Protein AF-A0A0R3PFK9-F1 (afdb_monomer_lite)

Secondary structure (DSSP, 8-state):
-PPP--B----TTSTT--GGGS-S-THHHHH-GGGB---TTSS--GGG--HHHHHHHHHH--EEEEEE--------GGGGGGHHHHHHHHHHHHHHHHHHHEEEEEEEEE------SHHHHHHHHHHHTT-S-------TTS-TTS----

Structure (mmCIF, N/CA/C/O backbone):
data_AF-A0A0R3PFK9-F1
#
_entry.id   AF-A0A0R3PFK9-F1
#
loop_
_atom_site.group_PDB
_atom_site.id
_atom_site.type_symbol
_atom_site.label_atom_id
_atom_site.label_alt_id
_atom_site.label_comp_id
_atom_site.label_asym_id
_atom_site.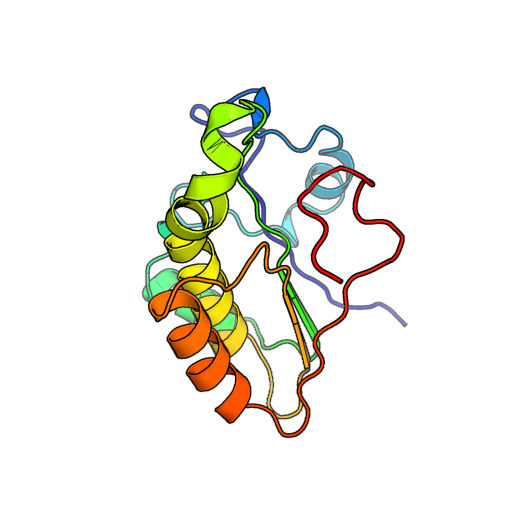label_entity_id
_atom_site.label_seq_id
_atom_site.pdbx_PDB_ins_code
_atom_site.Cartn_x
_atom_site.Cartn_y
_atom_site.Cartn_z
_atom_site.occupancy
_atom_site.B_iso_or_equiv
_atom_site.auth_seq_id
_atom_site.auth_comp_id
_atom_site.auth_asym_id
_atom_site.auth_atom_id
_atom_site.pdbx_PDB_model_num
ATOM 1 N N . MET A 1 1 ? -10.485 -21.280 -14.866 1.00 48.66 1 MET A N 1
ATOM 2 C CA . MET A 1 1 ? -10.751 -19.935 -14.319 1.00 48.66 1 MET A CA 1
ATOM 3 C C . MET A 1 1 ? -9.397 -19.390 -13.950 1.00 48.66 1 MET A C 1
ATOM 5 O O . MET A 1 1 ? -8.820 -19.887 -12.992 1.00 48.66 1 MET A O 1
ATOM 9 N N . ASP A 1 2 ? -8.886 -18.452 -14.735 1.00 81.06 2 ASP A N 1
ATOM 10 C CA . ASP A 1 2 ? -7.587 -17.846 -14.461 1.00 81.06 2 ASP A CA 1
ATOM 11 C C . ASP A 1 2 ? -7.823 -16.572 -13.657 1.00 81.06 2 ASP A C 1
ATOM 13 O O . ASP A 1 2 ? -8.597 -15.705 -14.064 1.00 81.06 2 ASP A O 1
ATOM 17 N N . TRP A 1 3 ? -7.214 -16.492 -12.476 1.00 85.06 3 TRP A N 1
ATOM 18 C CA . TRP A 1 3 ? -7.281 -15.302 -11.637 1.00 85.06 3 TRP A CA 1
ATOM 19 C C . TRP A 1 3 ? -6.269 -14.275 -12.149 1.00 85.06 3 TRP A C 1
ATOM 21 O O . TRP A 1 3 ? -5.068 -14.552 -12.262 1.00 85.06 3 TRP A O 1
ATOM 31 N N . PHE A 1 4 ? -6.756 -13.079 -12.470 1.00 90.75 4 PHE A N 1
ATOM 32 C CA . PHE A 1 4 ? -5.887 -11.949 -12.763 1.00 90.75 4 PHE A CA 1
ATOM 33 C C . PHE A 1 4 ? -5.365 -11.361 -11.450 1.00 90.75 4 PHE A C 1
ATOM 35 O O . PHE A 1 4 ? -6.136 -11.115 -10.525 1.00 90.75 4 PHE A O 1
ATOM 42 N N . TRP A 1 5 ? -4.052 -11.172 -11.374 1.00 93.50 5 TRP A N 1
ATOM 43 C CA . TRP A 1 5 ? -3.362 -10.611 -10.220 1.00 93.50 5 TRP A CA 1
ATOM 44 C C . TRP A 1 5 ? -2.135 -9.848 -10.698 1.00 93.50 5 TRP A C 1
ATOM 46 O O . TRP A 1 5 ? -1.509 -10.241 -11.686 1.00 93.50 5 TRP A O 1
ATOM 56 N N . GLU A 1 6 ? -1.807 -8.801 -9.958 1.00 95.06 6 GLU A N 1
ATOM 57 C CA . GLU A 1 6 ? -0.583 -8.020 -10.077 1.00 95.06 6 GLU A CA 1
ATOM 58 C C . GLU A 1 6 ? 0.003 -7.833 -8.672 1.00 95.06 6 GLU A C 1
ATOM 60 O O . GLU A 1 6 ? -0.715 -7.959 -7.676 1.00 95.06 6 GLU A O 1
ATOM 65 N N . ALA A 1 7 ? 1.304 -7.571 -8.581 1.00 94.12 7 ALA A N 1
ATOM 66 C CA . ALA A 1 7 ? 2.021 -7.483 -7.316 1.00 94.12 7 ALA A CA 1
ATOM 67 C C . ALA A 1 7 ? 3.102 -6.396 -7.333 1.00 94.12 7 ALA A C 1
ATOM 69 O O . ALA A 1 7 ? 3.535 -5.915 -8.380 1.00 94.12 7 ALA A O 1
ATOM 70 N N . ASN A 1 8 ? 3.557 -6.022 -6.143 1.00 94.12 8 ASN A N 1
ATOM 71 C CA . ASN A 1 8 ? 4.718 -5.173 -5.925 1.00 94.12 8 ASN A CA 1
ATOM 72 C C . ASN A 1 8 ? 5.530 -5.727 -4.746 1.00 94.12 8 ASN A C 1
ATOM 74 O O . ASN A 1 8 ? 4.991 -6.346 -3.834 1.00 94.12 8 ASN A O 1
ATOM 78 N N . SER A 1 9 ? 6.831 -5.475 -4.790 1.00 90.94 9 SER A N 1
ATOM 79 C CA . SER A 1 9 ? 7.774 -5.599 -3.684 1.00 90.94 9 SER A CA 1
ATOM 80 C C . SER A 1 9 ? 8.899 -4.593 -3.925 1.00 90.94 9 SER A C 1
ATOM 82 O O . SER A 1 9 ? 9.016 -4.058 -5.030 1.00 90.94 9 SER A O 1
ATOM 84 N N . LEU A 1 10 ? 9.784 -4.396 -2.945 1.00 89.81 10 LEU A N 1
ATOM 85 C CA . LEU A 1 10 ? 11.142 -3.948 -3.247 1.00 89.81 10 LEU A CA 1
ATOM 86 C C . LEU A 1 10 ? 11.766 -4.884 -4.291 1.00 89.81 10 LEU A C 1
ATOM 88 O O . LEU A 1 10 ? 11.614 -6.105 -4.211 1.00 89.81 10 LEU A O 1
ATOM 92 N N . ASN A 1 11 ? 12.436 -4.305 -5.284 1.00 85.00 11 ASN A N 1
ATOM 93 C CA . ASN A 1 11 ? 13.023 -5.053 -6.386 1.00 85.00 11 ASN A CA 1
ATOM 94 C C . ASN A 1 11 ? 14.342 -5.711 -5.937 1.00 85.00 11 ASN A C 1
ATOM 96 O O . ASN A 1 11 ? 15.305 -4.981 -5.678 1.00 85.00 11 ASN A O 1
ATOM 100 N N . PRO A 1 12 ? 14.438 -7.053 -5.875 1.00 80.44 12 PRO A N 1
ATOM 101 C CA . PRO A 1 12 ? 15.655 -7.734 -5.429 1.00 80.44 12 PRO A CA 1
ATOM 102 C C . PRO A 1 12 ? 16.840 -7.537 -6.387 1.00 80.44 12 PRO A C 1
ATOM 104 O O . PRO A 1 12 ? 17.988 -7.667 -5.973 1.00 80.44 12 PRO A O 1
ATOM 107 N N . HIS A 1 13 ? 16.587 -7.167 -7.645 1.00 77.75 13 HIS A N 1
ATOM 108 C CA . HIS A 1 13 ? 17.619 -6.944 -8.661 1.00 77.75 13 HIS A CA 1
ATOM 109 C C . HIS A 1 13 ? 18.025 -5.470 -8.811 1.00 77.75 13 HIS A C 1
ATOM 111 O O . HIS A 1 13 ? 18.813 -5.138 -9.696 1.00 77.75 13 HIS A O 1
ATOM 117 N N . HIS A 1 14 ? 17.485 -4.570 -7.985 1.00 77.00 14 HIS A N 1
ATOM 118 C CA . HIS A 1 14 ? 17.831 -3.152 -8.028 1.00 77.00 14 HIS A CA 1
ATOM 119 C C . HIS A 1 14 ? 19.094 -2.865 -7.202 1.00 77.00 14 HIS A C 1
ATOM 121 O O . HIS A 1 14 ? 19.225 -3.326 -6.071 1.00 77.00 14 HIS A O 1
ATOM 127 N N . GLU A 1 15 ? 20.007 -2.050 -7.741 1.00 69.31 15 GLU A N 1
ATOM 128 C CA . GLU A 1 15 ? 21.356 -1.815 -7.185 1.00 69.31 15 GLU A CA 1
ATOM 129 C C . GLU A 1 15 ? 21.363 -1.273 -5.745 1.00 69.31 15 GLU A C 1
ATOM 131 O O . GLU A 1 15 ? 22.343 -1.425 -5.018 1.00 69.31 15 GLU A O 1
ATOM 136 N N . THR A 1 16 ? 20.273 -0.630 -5.321 1.00 68.44 16 THR A N 1
ATOM 137 C CA . THR A 1 16 ? 20.140 -0.042 -3.979 1.00 68.44 16 THR A CA 1
ATOM 138 C C . THR A 1 16 ? 19.429 -0.944 -2.970 1.00 68.44 16 THR A C 1
ATOM 140 O O . THR A 1 16 ? 19.233 -0.521 -1.830 1.00 68.44 16 THR A O 1
ATOM 143 N N . THR A 1 17 ? 18.971 -2.130 -3.372 1.00 67.12 17 THR A N 1
ATOM 144 C CA . THR A 1 17 ? 18.238 -3.035 -2.481 1.00 67.12 17 THR A CA 1
ATO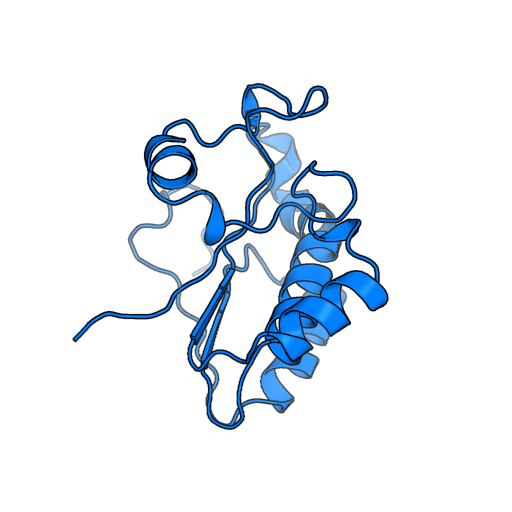M 145 C C . THR A 1 17 ? 19.222 -3.758 -1.573 1.00 67.12 17 THR A C 1
ATOM 147 O O . THR A 1 17 ? 20.150 -4.425 -2.028 1.00 67.12 17 THR A O 1
ATOM 150 N N . ASN A 1 18 ? 19.042 -3.602 -0.262 1.00 62.16 18 ASN A N 1
ATOM 151 C CA . ASN A 1 18 ? 19.880 -4.278 0.717 1.00 62.16 18 ASN A CA 1
ATOM 152 C C . ASN A 1 18 ? 19.560 -5.780 0.719 1.00 62.16 18 ASN A C 1
ATOM 154 O O . ASN A 1 18 ? 18.400 -6.166 0.593 1.00 62.16 18 ASN A O 1
ATOM 158 N N . THR A 1 19 ? 20.562 -6.630 0.930 1.00 59.88 19 THR A N 1
ATOM 159 C CA . THR A 1 19 ? 20.381 -8.087 1.011 1.00 59.88 19 THR A CA 1
ATOM 160 C C . THR A 1 19 ? 19.403 -8.515 2.108 1.00 59.88 19 THR A C 1
ATOM 162 O O . THR A 1 19 ? 18.738 -9.533 1.954 1.00 59.88 19 THR A O 1
ATOM 165 N N . CYS A 1 20 ? 19.259 -7.735 3.187 1.00 57.59 20 CYS A N 1
ATOM 166 C CA . CYS A 1 20 ? 18.274 -7.993 4.249 1.00 57.59 20 CYS A CA 1
ATOM 167 C C . CYS A 1 20 ? 16.818 -7.664 3.864 1.00 57.59 20 CYS A C 1
ATOM 169 O O . CYS A 1 20 ? 15.905 -8.100 4.564 1.00 57.59 20 CYS A O 1
ATOM 171 N N . ASP A 1 21 ? 16.609 -6.897 2.791 1.00 57.50 21 ASP A N 1
ATOM 172 C CA . ASP A 1 21 ? 15.293 -6.463 2.303 1.00 57.50 21 ASP A CA 1
ATOM 173 C C . ASP A 1 21 ? 14.847 -7.251 1.053 1.00 57.50 21 ASP A C 1
ATOM 175 O O . ASP A 1 21 ? 13.775 -6.999 0.503 1.00 57.50 21 ASP A O 1
ATOM 179 N N . MET A 1 22 ? 15.669 -8.201 0.588 1.00 60.66 22 MET A N 1
ATOM 180 C CA . MET A 1 22 ? 15.359 -9.050 -0.561 1.00 60.66 22 MET A CA 1
ATOM 181 C C . MET A 1 22 ? 14.303 -10.096 -0.197 1.00 60.66 22 MET A C 1
ATOM 183 O O . MET A 1 22 ? 14.408 -10.788 0.819 1.00 60.66 22 MET A O 1
ATOM 187 N N . ILE A 1 23 ? 13.316 -10.270 -1.077 1.00 63.31 23 ILE A N 1
ATOM 188 C CA . ILE A 1 23 ? 12.528 -11.502 -1.104 1.00 63.31 23 ILE A CA 1
ATOM 189 C C . ILE A 1 23 ? 13.497 -12.632 -1.472 1.00 63.31 23 ILE A C 1
ATOM 191 O O . ILE A 1 23 ? 14.133 -12.584 -2.518 1.00 63.31 23 ILE A O 1
ATOM 195 N N . LEU A 1 24 ? 13.636 -13.623 -0.587 1.00 57.97 24 LEU A N 1
ATOM 196 C CA . LEU A 1 24 ? 14.553 -14.760 -0.768 1.00 57.97 24 LEU A CA 1
ATOM 197 C C . LEU A 1 24 ? 14.132 -15.698 -1.913 1.00 57.97 24 LEU A C 1
ATOM 199 O O . LEU A 1 24 ? 14.947 -16.478 -2.391 1.00 57.97 24 LEU A O 1
ATOM 203 N N . GLU A 1 25 ? 12.870 -15.615 -2.331 1.00 64.94 25 GLU A N 1
ATOM 204 C CA . GLU A 1 25 ? 12.241 -16.425 -3.375 1.00 64.94 25 GLU A CA 1
ATOM 205 C C . GLU A 1 25 ? 11.733 -15.496 -4.497 1.00 64.94 25 GLU A C 1
ATOM 207 O O . GLU A 1 25 ? 10.552 -15.154 -4.566 1.00 64.94 25 GLU A O 1
ATOM 212 N N . ASP A 1 26 ? 12.636 -15.028 -5.363 1.00 73.56 26 ASP A N 1
ATOM 213 C CA . ASP A 1 26 ? 12.314 -14.195 -6.534 1.00 73.56 26 ASP A CA 1
ATOM 214 C C . ASP A 1 26 ? 11.790 -15.012 -7.730 1.00 73.56 26 ASP A C 1
ATOM 216 O O . ASP A 1 26 ? 11.434 -14.446 -8.764 1.00 73.56 26 ASP A O 1
ATOM 220 N N . GLU A 1 27 ? 11.660 -16.333 -7.584 1.00 81.31 27 GLU A N 1
ATOM 221 C CA . GLU A 1 27 ? 11.183 -17.244 -8.631 1.00 81.31 27 GLU A CA 1
ATOM 222 C C . GLU A 1 27 ? 9.831 -16.808 -9.215 1.00 81.3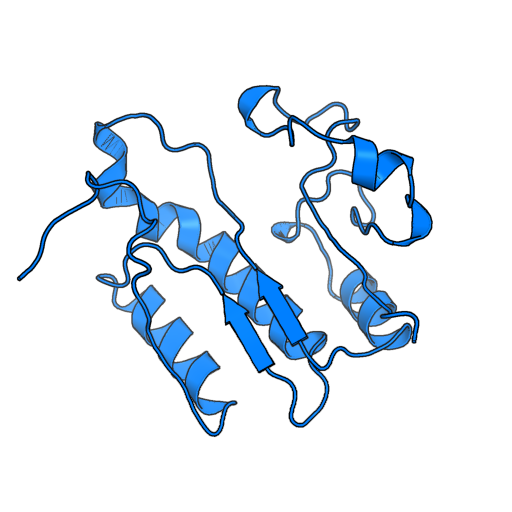1 27 GLU A C 1
ATOM 224 O O . GLU A 1 27 ? 9.649 -16.839 -10.428 1.00 81.31 27 GLU A O 1
ATOM 229 N N . ILE A 1 28 ? 8.902 -16.319 -8.383 1.00 83.81 28 ILE A N 1
ATOM 230 C CA . ILE A 1 28 ? 7.587 -15.828 -8.839 1.00 83.81 28 ILE A CA 1
ATOM 231 C C . ILE A 1 28 ? 7.724 -14.525 -9.648 1.00 83.81 28 ILE A C 1
ATOM 233 O O . ILE A 1 28 ? 6.946 -14.275 -10.574 1.00 83.81 28 ILE A O 1
ATOM 237 N N . ILE A 1 29 ? 8.709 -13.686 -9.311 1.00 86.56 29 ILE A N 1
ATOM 238 C CA . ILE A 1 29 ? 9.025 -12.463 -10.062 1.00 86.56 29 ILE A CA 1
ATOM 239 C C . ILE A 1 29 ? 9.572 -12.836 -11.439 1.00 86.56 29 ILE A C 1
ATOM 241 O O . ILE A 1 29 ? 9.137 -12.276 -12.444 1.00 86.56 29 ILE A O 1
ATOM 245 N N . LEU A 1 30 ? 10.485 -13.807 -11.488 1.00 86.19 30 LEU A N 1
ATOM 246 C CA . LEU A 1 30 ? 11.118 -14.271 -12.721 1.00 86.19 30 LEU A CA 1
ATOM 247 C C . LEU A 1 30 ? 10.161 -15.063 -13.626 1.00 86.19 30 LEU A C 1
ATOM 249 O O . LEU A 1 30 ? 10.255 -14.948 -14.847 1.00 86.19 30 LEU A O 1
ATOM 253 N N . ASP A 1 31 ? 9.234 -15.831 -13.048 1.00 89.00 31 ASP A N 1
ATOM 254 C CA . ASP A 1 31 ? 8.224 -16.604 -13.782 1.00 89.00 31 ASP A CA 1
ATOM 255 C C . ASP A 1 31 ? 7.181 -15.693 -14.452 1.00 89.00 31 ASP A C 1
ATOM 257 O O . ASP A 1 31 ? 6.757 -15.943 -15.582 1.00 89.00 31 ASP A O 1
ATOM 261 N N . GLN A 1 32 ? 6.771 -14.604 -13.785 1.00 89.56 32 GLN A N 1
ATOM 262 C CA . GLN A 1 32 ? 5.696 -13.721 -14.265 1.00 89.56 32 GLN A CA 1
ATOM 263 C C . GLN A 1 32 ? 6.047 -12.229 -14.188 1.00 89.56 32 GLN A C 1
ATOM 265 O O . GLN A 1 32 ? 5.283 -11.449 -13.614 1.00 89.56 32 GLN A O 1
ATOM 270 N N . PRO A 1 33 ? 7.143 -11.775 -14.822 1.00 89.94 33 PRO A N 1
ATOM 271 C CA . PRO A 1 33 ? 7.671 -10.420 -14.648 1.00 89.94 33 PRO A CA 1
ATOM 272 C C . PRO A 1 33 ? 6.684 -9.321 -15.060 1.00 89.94 33 PRO A C 1
ATOM 274 O O . PRO A 1 33 ? 6.696 -8.236 -14.488 1.00 89.94 33 PRO A O 1
ATOM 277 N N . SER A 1 34 ? 5.778 -9.596 -16.004 1.00 91.62 34 SER A N 1
ATOM 278 C CA . SER A 1 34 ? 4.758 -8.635 -16.445 1.00 91.62 34 SER A CA 1
ATOM 279 C C . SER A 1 34 ? 3.671 -8.350 -15.405 1.00 91.62 34 SER A C 1
ATOM 281 O O . SER A 1 34 ? 2.891 -7.425 -15.601 1.00 91.62 34 SER A O 1
ATOM 283 N N . ARG A 1 35 ? 3.574 -9.155 -14.339 1.00 92.56 35 ARG A N 1
ATOM 284 C CA . ARG A 1 35 ? 2.619 -8.954 -13.238 1.00 92.56 35 ARG A CA 1
ATOM 285 C C . ARG A 1 35 ? 3.199 -8.128 -12.091 1.00 92.56 35 ARG A C 1
ATOM 287 O O . ARG A 1 35 ? 2.476 -7.846 -11.139 1.00 92.56 35 ARG A O 1
ATOM 294 N N . TRP A 1 36 ? 4.479 -7.763 -12.156 1.00 94.12 36 TRP A N 1
ATOM 295 C CA . TRP A 1 36 ? 5.175 -7.066 -11.079 1.00 94.12 36 TRP A CA 1
ATOM 296 C C . TRP A 1 36 ? 5.423 -5.598 -11.407 1.00 94.12 36 TRP A C 1
ATOM 298 O O . TRP A 1 36 ? 5.949 -5.245 -12.461 1.00 94.12 36 TRP A O 1
ATOM 308 N N . HIS A 1 37 ? 5.090 -4.741 -10.448 1.00 95.19 37 HIS A N 1
ATOM 309 C CA . HIS A 1 37 ? 5.218 -3.293 -10.545 1.00 95.19 37 HIS A CA 1
ATOM 310 C C . HIS A 1 37 ? 6.331 -2.798 -9.637 1.00 95.19 37 HIS A C 1
ATOM 312 O O . HIS A 1 37 ? 6.239 -2.929 -8.418 1.00 95.19 37 HIS A O 1
ATOM 318 N N . PHE A 1 38 ? 7.357 -2.167 -10.209 1.00 94.81 38 PHE A N 1
ATOM 319 C CA . PHE A 1 38 ? 8.508 -1.661 -9.449 1.00 94.81 38 PHE A CA 1
ATOM 320 C C . PHE A 1 38 ? 8.618 -0.130 -9.406 1.00 94.81 38 PHE A C 1
ATOM 322 O O . PHE A 1 38 ? 9.566 0.408 -8.837 1.00 94.81 38 PHE A O 1
ATOM 329 N N . GLY A 1 39 ? 7.643 0.598 -9.954 1.00 94.44 39 GLY A N 1
ATOM 330 C CA . GLY A 1 39 ? 7.714 2.056 -10.035 1.00 94.44 39 GLY A CA 1
ATOM 331 C C . GLY A 1 39 ? 8.639 2.546 -11.149 1.00 94.44 39 GLY A C 1
ATOM 332 O O . GLY A 1 39 ? 9.392 1.784 -11.752 1.00 94.44 39 GLY A O 1
ATOM 333 N N . LYS A 1 40 ? 8.600 3.856 -11.412 1.00 93.12 40 LYS A N 1
ATOM 334 C CA . LYS A 1 40 ? 9.418 4.492 -12.461 1.00 93.12 40 LYS A CA 1
ATOM 335 C C . LYS A 1 40 ? 10.925 4.371 -12.219 1.00 93.12 40 LYS A C 1
ATOM 337 O O . LYS A 1 40 ? 11.679 4.344 -13.184 1.00 93.12 40 LYS A O 1
ATOM 342 N N . ASP A 1 41 ? 11.353 4.336 -10.956 1.00 92.25 41 ASP A N 1
ATOM 343 C CA . ASP A 1 41 ? 12.767 4.184 -10.594 1.00 92.25 41 ASP A CA 1
ATOM 344 C C . ASP A 1 41 ? 13.210 2.715 -10.520 1.00 92.25 41 ASP A C 1
ATOM 346 O O . ASP A 1 41 ? 14.388 2.450 -10.323 1.00 92.25 41 ASP A O 1
ATOM 350 N N . GLY A 1 42 ? 12.282 1.764 -10.676 1.00 92.12 42 GLY A N 1
ATOM 351 C CA . GLY A 1 42 ? 12.567 0.334 -10.630 1.00 92.12 42 GLY A CA 1
ATOM 352 C C . GLY A 1 42 ? 12.939 -0.204 -9.247 1.00 92.12 42 GLY A C 1
ATOM 353 O O . GLY A 1 42 ? 13.246 -1.389 -9.144 1.00 92.12 42 GLY A O 1
ATOM 354 N N . SER A 1 43 ? 12.911 0.610 -8.186 1.00 91.56 43 SER A N 1
ATOM 355 C CA . SER A 1 43 ? 13.299 0.173 -6.838 1.00 91.56 43 SER A CA 1
ATOM 356 C C . SER A 1 43 ? 12.225 -0.654 -6.139 1.00 91.56 43 SER A C 1
ATOM 358 O O . SER A 1 43 ? 12.524 -1.398 -5.208 1.00 91.56 43 SER A O 1
ATOM 360 N N . GLY A 1 44 ? 10.968 -0.518 -6.564 1.00 92.38 44 GLY A N 1
ATOM 361 C CA . GLY A 1 44 ? 9.826 -1.142 -5.909 1.00 92.38 44 GLY A CA 1
ATOM 362 C C . GLY A 1 44 ? 9.347 -0.431 -4.646 1.00 92.38 44 GLY A C 1
ATOM 363 O O . GLY A 1 44 ? 8.341 -0.838 -4.074 1.00 92.38 44 GLY A O 1
ATOM 364 N N . ASP A 1 45 ? 10.012 0.650 -4.229 1.00 93.44 45 ASP A N 1
ATOM 365 C CA . ASP A 1 45 ? 9.610 1.430 -3.060 1.00 93.44 45 ASP A CA 1
ATOM 366 C C . ASP A 1 45 ? 8.364 2.268 -3.368 1.00 93.44 45 ASP A C 1
ATOM 368 O O . ASP A 1 45 ? 8.435 3.336 -3.984 1.00 93.44 45 ASP A O 1
ATOM 372 N N . ILE A 1 46 ? 7.213 1.793 -2.894 1.00 95.62 46 ILE A N 1
ATOM 373 C CA . ILE A 1 46 ? 5.912 2.434 -3.108 1.00 95.62 46 ILE A CA 1
ATOM 374 C C . ILE A 1 46 ? 5.844 3.874 -2.589 1.00 95.62 46 ILE A C 1
ATOM 376 O O . ILE A 1 46 ? 5.060 4.674 -3.091 1.00 95.62 46 ILE A O 1
ATOM 380 N N . ARG A 1 47 ? 6.697 4.255 -1.629 1.00 93.75 47 ARG A N 1
ATOM 381 C CA . ARG A 1 47 ? 6.748 5.626 -1.086 1.00 93.75 47 ARG A CA 1
ATOM 382 C C . ARG A 1 47 ? 7.292 6.631 -2.097 1.00 93.75 47 ARG A C 1
ATOM 384 O O . ARG A 1 47 ? 7.112 7.833 -1.931 1.00 93.75 47 ARG A O 1
ATOM 391 N N . LYS A 1 48 ? 7.964 6.145 -3.143 1.00 94.88 48 LYS A N 1
ATOM 392 C CA . LYS A 1 48 ? 8.473 6.957 -4.251 1.00 94.88 48 LYS A CA 1
ATOM 393 C C . LYS A 1 48 ? 7.510 7.013 -5.434 1.00 94.88 48 LYS A C 1
ATOM 395 O O . LYS A 1 48 ? 7.797 7.691 -6.421 1.00 94.88 48 LYS A O 1
ATOM 400 N N . TRP A 1 49 ? 6.392 6.291 -5.381 1.00 95.38 49 TRP A N 1
ATOM 401 C CA . TRP A 1 49 ? 5.424 6.294 -6.468 1.00 95.38 49 TRP A CA 1
ATOM 402 C C . TRP A 1 49 ? 4.688 7.633 -6.500 1.00 95.38 49 TRP A C 1
ATOM 404 O O . TRP A 1 49 ? 3.932 7.978 -5.594 1.00 95.38 49 TRP A O 1
ATOM 414 N N . GLY A 1 50 ? 4.926 8.400 -7.563 1.00 93.75 50 GLY A N 1
ATOM 415 C CA . GLY A 1 50 ? 4.199 9.638 -7.826 1.00 93.75 50 GLY A CA 1
ATOM 416 C C . GLY A 1 50 ? 2.787 9.381 -8.356 1.00 93.75 50 GLY A C 1
ATOM 417 O O . GLY A 1 50 ? 2.488 8.303 -8.877 1.00 93.75 50 GLY A O 1
ATOM 418 N N . ASP A 1 51 ? 1.938 10.407 -8.294 1.00 93.62 51 ASP A N 1
ATOM 419 C CA . ASP A 1 51 ? 0.529 10.320 -8.702 1.00 93.62 51 ASP A CA 1
ATOM 420 C C . ASP A 1 51 ? 0.354 9.912 -10.175 1.00 93.62 51 ASP A C 1
ATOM 422 O O . ASP A 1 51 ? -0.595 9.213 -10.515 1.00 93.62 51 ASP A O 1
ATOM 426 N N . GLU A 1 52 ? 1.289 10.287 -11.052 1.00 94.56 52 GLU A N 1
ATOM 427 C CA . GLU A 1 52 ? 1.277 9.890 -12.465 1.00 94.56 52 GLU A CA 1
ATOM 428 C C . GLU A 1 52 ? 1.438 8.371 -12.637 1.00 94.56 52 GLU A C 1
ATOM 430 O O . GLU A 1 52 ? 0.718 7.751 -13.418 1.00 94.56 52 GLU A O 1
ATOM 435 N N . TYR A 1 53 ? 2.354 7.755 -11.879 1.00 95.56 53 TYR A N 1
ATOM 436 C CA . TYR A 1 53 ? 2.549 6.306 -11.917 1.00 95.56 53 TYR A CA 1
ATOM 437 C C . TYR A 1 53 ? 1.320 5.591 -11.355 1.00 95.56 53 TYR A C 1
ATOM 439 O O . TYR A 1 53 ? 0.783 4.691 -11.996 1.00 95.56 53 TYR A O 1
ATOM 447 N N . LEU A 1 54 ? 0.805 6.053 -10.213 1.00 95.06 54 LEU A N 1
ATOM 448 C CA . LEU A 1 54 ? -0.405 5.486 -9.622 1.00 95.06 54 LEU A CA 1
ATOM 449 C C . LEU A 1 54 ? -1.618 5.609 -10.558 1.00 95.06 54 LEU A C 1
ATOM 451 O O . LEU A 1 54 ? -2.361 4.648 -10.724 1.00 95.06 54 LEU A O 1
ATOM 455 N N . SER A 1 55 ? -1.772 6.743 -11.246 1.00 95.12 55 SER A N 1
ATOM 456 C CA . SER A 1 55 ? -2.837 6.946 -12.238 1.00 95.12 55 SER A CA 1
ATOM 457 C C . SER A 1 55 ? -2.728 5.971 -13.410 1.00 95.12 55 SER A C 1
ATOM 459 O O . SER A 1 55 ? -3.749 5.492 -13.899 1.00 95.12 55 SER A O 1
ATOM 461 N N . SER A 1 56 ? -1.508 5.642 -13.851 1.00 95.62 56 SER A N 1
ATOM 462 C CA . SER A 1 56 ? -1.310 4.633 -14.898 1.00 95.62 56 SER A CA 1
ATOM 463 C C . SER A 1 56 ? -1.731 3.228 -14.452 1.00 95.62 56 SER A C 1
ATOM 465 O O . SER A 1 56 ? -2.350 2.521 -15.243 1.00 95.62 56 SER A O 1
ATOM 467 N N . LEU A 1 57 ? -1.496 2.864 -13.184 1.00 94.75 57 LEU A N 1
ATOM 468 C CA . LEU A 1 57 ? -1.956 1.593 -12.609 1.00 94.75 57 LEU A CA 1
ATOM 469 C C . LEU A 1 57 ? -3.482 1.546 -12.477 1.00 94.75 57 LEU A C 1
ATOM 471 O O . LEU A 1 57 ? -4.117 0.568 -12.844 1.00 94.75 57 LEU A O 1
ATOM 475 N N . VAL A 1 58 ? -4.106 2.628 -12.010 1.00 93.56 58 VAL A N 1
ATOM 476 C CA . VAL A 1 58 ? -5.576 2.711 -11.963 1.00 93.56 58 VAL A CA 1
ATOM 477 C C . VAL A 1 58 ? -6.173 2.639 -13.375 1.00 93.56 58 VAL A C 1
ATOM 479 O O . VAL A 1 58 ? -7.247 2.071 -13.576 1.00 93.56 58 VAL A O 1
ATOM 482 N N . GLY A 1 59 ? -5.475 3.206 -14.362 1.00 92.12 59 GLY A N 1
ATOM 483 C CA . GLY A 1 59 ? -5.852 3.149 -15.771 1.00 92.12 59 GLY A CA 1
ATOM 484 C C . GLY A 1 59 ? -5.761 1.750 -16.387 1.00 92.12 59 GLY A C 1
ATOM 485 O O . GLY A 1 59 ? -6.509 1.474 -17.324 1.00 92.12 59 GLY A O 1
ATOM 486 N N . SER A 1 60 ? -4.896 0.865 -15.873 1.00 90.44 60 SER A N 1
ATOM 487 C CA . SER A 1 60 ? -4.823 -0.535 -16.319 1.00 90.44 60 SER A CA 1
ATOM 488 C C . SER A 1 60 ? -5.905 -1.412 -15.688 1.00 90.44 60 SER A C 1
ATOM 490 O O . SER A 1 60 ? -6.294 -2.419 -16.282 1.00 90.44 60 SER A O 1
ATOM 492 N N . GLY A 1 61 ? -6.449 -1.018 -14.535 1.00 92.38 61 GLY A N 1
ATOM 493 C CA . GLY A 1 61 ? -7.585 -1.690 -13.922 1.00 92.38 61 GLY A CA 1
ATOM 494 C C . GLY A 1 61 ? -7.761 -1.381 -12.440 1.00 92.38 61 GLY A C 1
ATOM 495 O O . GLY A 1 61 ? -6.979 -0.669 -11.815 1.00 92.38 61 GLY A O 1
ATOM 496 N N . ARG A 1 62 ? -8.826 -1.948 -11.868 1.00 95.56 62 ARG A N 1
ATOM 497 C CA . ARG A 1 62 ? -9.097 -1.938 -10.426 1.00 95.56 62 ARG A CA 1
ATOM 498 C C . ARG A 1 62 ? -9.315 -3.356 -9.916 1.00 95.56 62 ARG A C 1
ATOM 500 O O . ARG A 1 62 ? -9.721 -4.241 -10.668 1.00 95.56 62 ARG A O 1
ATOM 507 N N . TYR A 1 63 ? -9.096 -3.544 -8.622 1.00 96.56 63 TYR A N 1
ATOM 508 C CA . TYR A 1 63 ? -9.068 -4.848 -7.969 1.00 96.56 63 TYR A CA 1
ATOM 509 C C . TYR A 1 63 ? -10.212 -5.016 -6.979 1.00 96.56 63 TYR A C 1
ATOM 511 O O . TYR A 1 63 ? -10.538 -4.106 -6.220 1.00 96.56 63 TYR A O 1
ATOM 519 N N . TYR A 1 64 ? -10.799 -6.212 -6.939 1.00 97.06 64 TYR A N 1
ATOM 520 C CA . TYR A 1 64 ? -11.783 -6.572 -5.913 1.00 97.06 64 TYR A CA 1
ATOM 521 C C . TYR A 1 64 ? -11.142 -7.009 -4.594 1.00 97.06 64 TYR A C 1
ATOM 523 O O . TYR A 1 64 ? -11.823 -7.056 -3.574 1.00 97.06 64 TYR A O 1
ATOM 531 N N . LEU A 1 65 ? -9.846 -7.315 -4.603 1.00 97.31 65 LEU A N 1
ATOM 532 C CA . LEU A 1 65 ? -9.071 -7.630 -3.415 1.00 97.31 65 LEU A CA 1
ATOM 533 C C . LEU A 1 65 ? -7.708 -6.959 -3.532 1.00 97.31 65 LEU A C 1
ATOM 535 O O . LEU A 1 65 ? -6.981 -7.214 -4.489 1.00 97.31 65 LEU A O 1
ATOM 539 N N . VAL A 1 66 ? -7.369 -6.128 -2.553 1.00 97.81 66 VAL A N 1
ATOM 540 C CA . VAL A 1 66 ? -6.017 -5.595 -2.380 1.00 97.81 66 VAL A CA 1
ATOM 541 C C . VAL A 1 66 ? -5.482 -6.085 -1.045 1.00 97.81 66 VAL A C 1
ATOM 543 O O . VAL A 1 66 ? -6.174 -6.021 -0.025 1.00 97.81 66 VAL A O 1
ATOM 546 N N . THR A 1 67 ? -4.248 -6.578 -1.055 1.00 96.94 67 THR A N 1
ATOM 547 C CA . THR A 1 67 ? -3.535 -6.994 0.150 1.00 96.94 67 THR A CA 1
ATOM 548 C C . THR A 1 67 ? -2.241 -6.212 0.296 1.00 96.94 67 THR A C 1
ATOM 550 O O . THR A 1 67 ? -1.571 -5.967 -0.704 1.00 96.94 67 THR A O 1
ATOM 553 N N . ALA A 1 68 ? -1.874 -5.851 1.521 1.00 95.44 68 ALA A N 1
ATOM 554 C CA . ALA A 1 68 ? -0.603 -5.194 1.808 1.00 95.44 68 ALA A CA 1
ATOM 555 C C . ALA A 1 68 ? -0.014 -5.718 3.125 1.00 95.44 68 ALA A C 1
ATOM 557 O O . ALA A 1 68 ? -0.686 -5.741 4.161 1.00 95.44 68 ALA A O 1
ATOM 558 N N . ASP A 1 69 ? 1.229 -6.187 3.074 1.00 91.19 69 ASP A N 1
ATOM 559 C CA . ASP A 1 69 ? 1.938 -6.803 4.197 1.00 91.19 69 ASP A CA 1
ATOM 560 C C . ASP A 1 69 ? 3.356 -6.241 4.406 1.00 91.19 69 ASP A C 1
ATOM 562 O O . ASP A 1 69 ? 4.172 -6.842 5.127 1.00 91.19 69 ASP A O 1
ATOM 566 N N . GLY A 1 70 ? 3.612 -5.055 3.841 1.00 86.62 70 GLY A N 1
ATOM 567 C CA . GLY A 1 70 ? 4.892 -4.374 3.856 1.00 86.62 70 GLY A CA 1
ATOM 568 C C . GLY A 1 70 ? 5.458 -4.220 5.262 1.00 86.62 70 GLY A C 1
ATOM 569 O O . GLY A 1 70 ? 4.765 -4.020 6.265 1.00 86.62 70 GLY A O 1
ATOM 570 N N . SER A 1 71 ? 6.774 -4.367 5.363 1.00 82.50 71 SER A N 1
ATOM 571 C CA . SER A 1 71 ? 7.462 -4.235 6.638 1.00 82.50 71 SER A CA 1
ATOM 572 C C . SER A 1 71 ? 8.907 -3.817 6.474 1.00 82.50 71 SER A C 1
ATOM 574 O O . SER A 1 71 ? 9.493 -3.945 5.407 1.00 82.50 71 SER A O 1
ATOM 576 N N . PHE A 1 72 ? 9.478 -3.322 7.568 1.00 73.88 72 PHE A N 1
ATOM 577 C CA . PHE A 1 72 ? 10.900 -3.032 7.668 1.00 73.88 72 PHE A CA 1
ATOM 578 C C . PHE A 1 72 ? 11.581 -4.089 8.532 1.00 73.88 72 PHE A C 1
ATOM 580 O O . PHE A 1 72 ? 10.994 -4.575 9.508 1.00 73.88 72 PHE A O 1
ATOM 587 N N . TYR A 1 73 ? 12.838 -4.405 8.221 1.00 65.44 73 TYR A N 1
ATOM 588 C CA . TYR A 1 73 ? 13.649 -5.315 9.021 1.00 65.44 73 TYR A CA 1
ATOM 589 C C . TYR A 1 73 ? 13.993 -4.689 10.385 1.00 65.44 73 TYR A C 1
ATOM 591 O O . TYR A 1 73 ? 15.014 -4.032 10.575 1.00 65.44 73 TYR A O 1
ATOM 599 N N . THR A 1 74 ? 13.122 -4.871 11.376 1.00 53.78 74 THR A N 1
ATOM 600 C CA . THR A 1 74 ? 13.313 -4.369 12.744 1.00 53.78 74 THR A CA 1
ATOM 601 C C . THR A 1 74 ? 13.722 -5.510 13.680 1.00 53.78 74 THR A C 1
ATOM 603 O O . THR A 1 74 ? 12.968 -5.881 14.575 1.00 53.78 74 THR A O 1
ATOM 606 N N . GLN A 1 75 ? 14.898 -6.114 13.471 1.00 51.69 75 GLN A N 1
ATOM 607 C CA . GLN A 1 75 ? 15.424 -7.172 14.359 1.00 51.69 75 GLN A CA 1
ATOM 608 C C . GLN A 1 75 ? 16.236 -6.656 15.561 1.00 51.69 75 GLN A C 1
ATOM 610 O O . GLN A 1 75 ? 16.778 -7.449 16.329 1.00 51.69 75 GLN A O 1
ATOM 615 N N . VAL A 1 76 ? 16.294 -5.343 15.790 1.00 54.31 76 VAL A N 1
ATOM 616 C CA . VAL A 1 76 ? 16.913 -4.798 17.006 1.00 54.31 76 VAL A CA 1
ATOM 617 C C . VAL A 1 76 ? 15.843 -4.681 18.089 1.00 54.31 76 VAL A C 1
ATOM 619 O O . VAL A 1 76 ? 14.880 -3.929 17.939 1.00 54.31 76 VAL A O 1
ATOM 622 N N . LYS A 1 77 ? 16.021 -5.431 19.182 1.00 51.62 77 LYS A N 1
ATOM 623 C CA . LYS A 1 77 ? 15.120 -5.518 20.348 1.00 51.62 77 LYS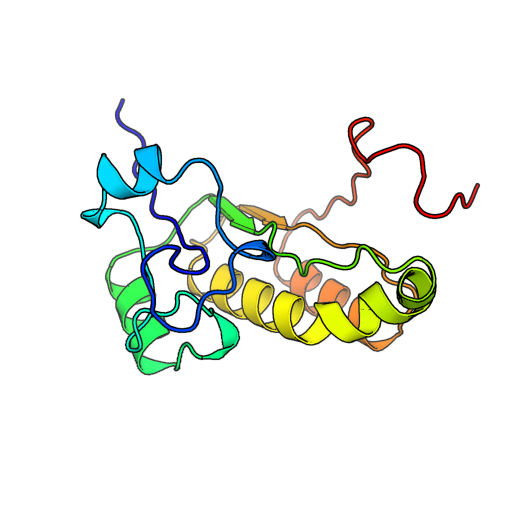 A CA 1
ATOM 624 C C . LYS A 1 77 ? 14.705 -4.144 20.908 1.00 51.62 77 LYS A C 1
ATOM 626 O O . LYS A 1 77 ? 13.586 -3.996 21.389 1.00 51.62 77 LYS A O 1
ATOM 631 N N . ASP A 1 78 ? 15.560 -3.136 20.747 1.00 53.69 78 ASP A N 1
ATOM 632 C CA . ASP A 1 78 ? 15.348 -1.762 21.224 1.00 53.69 78 ASP A CA 1
ATOM 633 C C . ASP A 1 78 ? 14.401 -0.920 20.344 1.00 53.69 78 ASP A C 1
ATOM 635 O O . ASP A 1 78 ? 14.056 0.203 20.704 1.00 53.69 78 ASP A O 1
ATOM 639 N N . MET A 1 79 ? 13.945 -1.437 19.194 1.00 56.47 79 MET A N 1
ATOM 640 C CA . MET A 1 79 ? 13.059 -0.713 18.270 1.00 56.47 79 MET A CA 1
ATOM 641 C C . MET A 1 79 ? 11.585 -1.128 18.331 1.00 56.47 79 MET A C 1
ATOM 643 O O . MET A 1 79 ? 10.772 -0.501 17.655 1.00 56.47 79 MET A O 1
ATOM 647 N N . LEU A 1 80 ? 11.204 -2.120 19.148 1.00 58.75 80 LEU A N 1
ATOM 648 C CA . LEU A 1 80 ? 9.802 -2.559 19.263 1.00 58.75 80 LEU A CA 1
ATOM 649 C C . LEU A 1 80 ? 8.862 -1.407 19.653 1.00 58.75 80 LEU A C 1
ATOM 651 O O . LEU A 1 80 ? 7.789 -1.268 19.074 1.00 58.75 80 LEU A O 1
ATOM 655 N N . GLY A 1 81 ? 9.301 -0.521 20.554 1.00 65.88 81 GLY A N 1
ATOM 656 C CA . GLY A 1 81 ? 8.534 0.665 20.956 1.00 65.88 81 GLY A CA 1
ATOM 657 C C . GLY A 1 81 ? 8.434 1.764 19.888 1.00 65.88 81 GLY A C 1
ATOM 658 O O . GLY A 1 81 ? 7.599 2.651 20.012 1.00 65.88 81 GLY A O 1
ATOM 659 N N . GLN A 1 82 ? 9.260 1.716 18.836 1.00 75.69 82 GLN A N 1
ATOM 660 C CA . GLN A 1 82 ? 9.274 2.692 17.734 1.00 75.69 82 GLN A CA 1
ATOM 661 C C . GLN A 1 82 ? 8.786 2.096 16.408 1.00 75.69 82 GLN A C 1
ATOM 663 O O . GLN A 1 82 ? 8.766 2.790 15.390 1.00 75.69 82 GLN A O 1
ATOM 668 N N . GLN A 1 83 ? 8.419 0.811 16.390 1.00 82.19 83 GLN A N 1
ATOM 669 C CA . GLN A 1 83 ? 8.024 0.113 15.171 1.00 82.19 83 GLN A CA 1
ATOM 670 C C . GLN A 1 83 ? 6.808 0.782 14.527 1.00 82.19 83 GLN A C 1
ATOM 672 O O . GLN A 1 83 ? 6.804 1.003 13.320 1.00 82.19 83 GLN A O 1
ATOM 677 N N . GLU A 1 84 ? 5.823 1.180 15.332 1.00 85.25 84 GLU A N 1
ATOM 678 C CA . GLU A 1 84 ? 4.636 1.897 14.865 1.00 85.25 84 GLU A CA 1
ATOM 679 C C . GLU A 1 84 ? 4.991 3.220 14.182 1.00 85.25 84 GLU A C 1
ATOM 681 O O . GLU A 1 84 ? 4.624 3.442 13.033 1.00 85.25 84 GLU A O 1
ATOM 686 N N . GLN A 1 85 ? 5.803 4.055 14.835 1.00 86.88 85 GLN A N 1
ATOM 687 C CA . GLN A 1 85 ? 6.228 5.341 14.283 1.00 86.88 85 GLN A CA 1
ATOM 688 C C . GLN A 1 85 ? 6.994 5.185 12.962 1.00 86.88 85 GLN A C 1
ATOM 690 O O . GLN A 1 85 ? 6.809 5.973 12.038 1.00 86.88 85 GLN A O 1
ATOM 695 N N . LYS A 1 86 ? 7.860 4.170 12.859 1.00 85.75 86 LYS A N 1
ATOM 696 C CA . LYS A 1 86 ? 8.673 3.927 11.657 1.00 85.75 86 LYS A CA 1
ATOM 697 C C . LYS A 1 86 ? 7.878 3.312 10.509 1.00 85.75 86 LYS A C 1
ATOM 699 O O . LYS A 1 86 ? 8.215 3.542 9.352 1.00 85.75 86 LYS A O 1
ATOM 704 N N . THR A 1 87 ? 6.851 2.525 10.824 1.00 88.94 87 THR A N 1
ATOM 705 C CA . THR A 1 87 ? 5.991 1.872 9.825 1.00 88.94 87 THR A CA 1
ATOM 706 C C . THR A 1 87 ? 4.846 2.760 9.359 1.00 88.94 87 THR A C 1
ATOM 708 O O . THR A 1 87 ? 4.365 2.558 8.250 1.00 88.94 87 THR A O 1
ATOM 711 N N . LEU A 1 88 ? 4.461 3.782 10.130 1.00 91.81 88 LEU A N 1
ATOM 712 C CA . LEU A 1 88 ? 3.356 4.677 9.788 1.00 91.81 88 LEU A CA 1
ATOM 713 C C . LEU A 1 88 ? 3.457 5.289 8.373 1.00 91.81 88 LEU A C 1
ATOM 715 O O . LEU A 1 88 ? 2.472 5.185 7.649 1.00 91.81 88 LEU A O 1
ATOM 719 N N . PRO A 1 89 ? 4.603 5.829 7.901 1.00 93.94 89 PRO A N 1
ATOM 720 C CA . PRO A 1 89 ? 4.687 6.370 6.539 1.00 93.94 89 PRO A CA 1
ATOM 721 C C . PRO A 1 89 ? 4.481 5.315 5.442 1.00 93.94 89 PRO A C 1
ATOM 723 O O . PRO A 1 89 ? 3.953 5.611 4.369 1.00 93.94 89 PRO A O 1
ATOM 726 N N . LEU A 1 90 ? 4.906 4.072 5.700 1.00 94.62 90 LEU A N 1
ATOM 727 C CA . LEU A 1 90 ? 4.650 2.957 4.790 1.00 94.62 90 LEU A CA 1
ATOM 728 C C . LEU A 1 90 ? 3.158 2.622 4.786 1.00 94.62 90 LEU A C 1
ATOM 730 O O . LEU A 1 90 ? 2.559 2.596 3.719 1.00 94.62 90 LEU A O 1
ATOM 734 N N . LEU A 1 91 ? 2.554 2.485 5.967 1.00 95.44 91 LEU A N 1
ATOM 735 C CA . LEU A 1 91 ? 1.132 2.193 6.132 1.00 95.44 91 LEU A CA 1
ATOM 736 C C . LEU A 1 91 ? 0.235 3.260 5.476 1.00 95.44 91 LEU A C 1
ATOM 738 O O . LEU A 1 91 ? -0.749 2.928 4.821 1.00 95.44 91 LEU A O 1
ATOM 742 N N . GLU A 1 92 ? 0.574 4.546 5.610 1.00 96.44 92 GLU A N 1
ATOM 743 C CA . GLU A 1 92 ? -0.115 5.647 4.919 1.00 96.44 92 GLU A CA 1
ATOM 744 C C . GLU A 1 92 ? -0.070 5.484 3.398 1.00 96.44 92 GLU A C 1
ATOM 746 O O . GLU A 1 92 ? -1.079 5.684 2.715 1.00 96.44 92 GLU A O 1
ATOM 751 N N . THR A 1 93 ? 1.092 5.093 2.876 1.00 97.00 93 THR A N 1
ATOM 752 C CA . THR A 1 93 ? 1.297 4.877 1.443 1.00 97.00 93 THR A CA 1
ATOM 753 C C . THR A 1 93 ? 0.530 3.649 0.952 1.00 97.00 93 THR A C 1
ATOM 755 O O . THR A 1 93 ? -0.159 3.733 -0.064 1.00 97.00 93 THR A O 1
ATOM 758 N N . GLU A 1 94 ? 0.579 2.537 1.690 1.00 97.50 94 GLU A N 1
ATOM 759 C CA . GLU A 1 94 ? -0.180 1.317 1.392 1.00 97.50 94 GLU A CA 1
ATOM 760 C C . GLU A 1 94 ? -1.686 1.595 1.370 1.00 97.50 94 GLU A C 1
ATOM 762 O O . GLU A 1 94 ? -2.367 1.213 0.420 1.00 97.50 94 GLU A O 1
ATOM 767 N N . PHE A 1 95 ? -2.210 2.332 2.355 1.00 97.75 95 PHE A N 1
ATOM 768 C CA . PHE A 1 95 ? -3.615 2.731 2.368 1.00 97.75 95 PHE A CA 1
ATOM 769 C C . PHE A 1 95 ? -3.989 3.626 1.185 1.00 97.75 95 PHE A C 1
ATOM 771 O O . PHE A 1 95 ? -5.033 3.402 0.572 1.00 97.75 95 PHE A O 1
ATOM 778 N N . LYS A 1 96 ? -3.160 4.626 0.847 1.00 97.12 96 LYS A N 1
ATOM 779 C CA . LYS A 1 96 ? -3.404 5.502 -0.310 1.00 97.12 96 LYS A CA 1
ATOM 780 C C . LYS A 1 96 ? -3.499 4.678 -1.595 1.00 97.12 96 LYS A C 1
ATOM 782 O O . LYS A 1 96 ? -4.477 4.802 -2.325 1.00 97.12 96 LYS A O 1
ATOM 787 N N . ILE A 1 97 ? -2.507 3.828 -1.851 1.00 97.56 97 ILE A N 1
ATOM 788 C CA . ILE A 1 97 ? -2.451 3.004 -3.064 1.00 97.56 97 ILE A CA 1
ATOM 789 C C . ILE A 1 97 ? -3.618 2.018 -3.101 1.00 97.56 97 ILE A C 1
ATOM 791 O O . ILE A 1 97 ? -4.280 1.899 -4.130 1.00 97.56 97 ILE A O 1
ATOM 795 N N . ALA A 1 98 ? -3.922 1.358 -1.981 1.00 97.56 98 ALA A N 1
ATOM 796 C CA . ALA A 1 98 ? -5.026 0.412 -1.912 1.00 97.56 98 ALA A CA 1
ATOM 797 C C . ALA A 1 98 ? -6.372 1.064 -2.245 1.00 97.56 98 ALA A C 1
ATOM 799 O O . ALA A 1 98 ? -7.124 0.522 -3.048 1.00 97.56 98 ALA A O 1
ATOM 800 N N . LEU A 1 99 ? -6.671 2.238 -1.681 1.00 97.06 99 LEU A N 1
ATOM 801 C CA . LEU A 1 99 ? -7.926 2.944 -1.957 1.00 97.06 99 LEU A CA 1
ATOM 802 C C . LEU A 1 99 ? -8.046 3.394 -3.422 1.00 97.06 99 LEU A C 1
ATOM 804 O O . LEU A 1 99 ? -9.140 3.355 -3.985 1.00 97.06 99 LEU A O 1
ATOM 808 N N . GLU A 1 100 ? -6.939 3.781 -4.056 1.00 96.69 100 GLU A N 1
ATOM 809 C CA . GLU A 1 100 ? -6.926 4.146 -5.479 1.00 96.69 100 GLU A CA 1
ATOM 810 C C . GLU A 1 100 ? -7.138 2.932 -6.392 1.00 96.69 100 GLU A C 1
ATOM 812 O O . GLU A 1 100 ? -7.862 3.021 -7.384 1.00 96.69 100 GLU A O 1
ATOM 817 N N . LEU A 1 101 ? -6.557 1.783 -6.038 1.00 97.19 101 LEU A N 1
ATOM 818 C CA . LEU A 1 101 ? -6.618 0.551 -6.829 1.00 97.19 101 LEU A CA 1
ATOM 819 C C . LEU A 1 101 ? -7.880 -0.287 -6.586 1.00 97.19 101 LEU A C 1
ATOM 821 O O . LEU A 1 101 ? -8.222 -1.130 -7.417 1.00 97.19 101 LEU A O 1
ATOM 825 N N . LEU A 1 102 ? -8.591 -0.086 -5.477 1.00 97.69 102 LEU A N 1
ATOM 826 C CA . LEU A 1 102 ? -9.795 -0.853 -5.159 1.00 97.69 102 LEU A CA 1
ATOM 827 C C . LEU A 1 102 ? -10.963 -0.503 -6.084 1.00 97.69 102 LEU A C 1
ATOM 829 O O . LEU A 1 102 ? -11.284 0.660 -6.338 1.00 97.69 102 LEU A O 1
ATOM 833 N N . ALA A 1 103 ? -11.643 -1.535 -6.572 1.00 97.25 103 ALA A N 1
ATOM 834 C CA . ALA A 1 103 ? -12.938 -1.405 -7.220 1.00 97.25 103 ALA A CA 1
ATOM 835 C C . ALA A 1 103 ? -14.032 -1.130 -6.176 1.00 97.25 103 ALA A C 1
ATOM 837 O O . ALA A 1 103 ? -13.903 -1.486 -5.003 1.00 97.25 103 ALA A O 1
ATOM 838 N N . SER A 1 104 ? -15.147 -0.531 -6.604 1.00 96.06 104 SER A N 1
ATOM 839 C CA . SER A 1 104 ? -16.321 -0.391 -5.736 1.00 96.06 104 SER A CA 1
ATOM 840 C C . SER A 1 104 ? -16.821 -1.773 -5.297 1.00 96.06 104 SER A C 1
ATOM 842 O O . SER A 1 104 ? -16.949 -2.679 -6.123 1.00 96.06 104 SER A O 1
ATOM 844 N N . GLY A 1 105 ? -17.055 -1.941 -3.993 1.00 96.56 105 GLY A N 1
ATOM 845 C CA . GLY A 1 105 ? -17.385 -3.233 -3.381 1.00 96.56 105 GLY A CA 1
ATOM 846 C C . GLY A 1 105 ? -16.189 -4.173 -3.171 1.00 96.56 105 GLY A C 1
ATOM 847 O O . GLY A 1 105 ? -16.386 -5.315 -2.763 1.00 96.56 105 GLY A O 1
ATOM 848 N N . GLY A 1 106 ? -14.961 -3.727 -3.456 1.00 97.44 106 GLY A N 1
ATOM 849 C CA . GLY A 1 106 ? -13.738 -4.480 -3.185 1.00 97.44 106 GLY A CA 1
ATOM 850 C C . GLY A 1 106 ? -13.380 -4.550 -1.696 1.00 97.44 106 GLY A C 1
ATOM 851 O O . GLY A 1 106 ? -13.901 -3.806 -0.867 1.00 97.44 106 GLY A O 1
ATOM 852 N N . SER A 1 107 ? -12.463 -5.454 -1.356 1.00 98.06 107 SER A N 1
ATOM 853 C CA . SER A 1 107 ? -11.991 -5.708 0.009 1.00 98.06 107 SER A CA 1
ATOM 854 C C . SER A 1 107 ? -10.505 -5.391 0.170 1.00 98.06 107 SER A C 1
ATOM 856 O O . SER A 1 107 ? -9.698 -5.688 -0.710 1.00 98.06 107 SER A O 1
ATOM 858 N N . LEU A 1 108 ? -10.140 -4.839 1.328 1.00 98.00 108 LEU A N 1
ATOM 859 C CA . LEU A 1 108 ? -8.757 -4.584 1.728 1.00 98.00 108 LEU A CA 1
ATOM 860 C C . LEU A 1 108 ? -8.359 -5.505 2.882 1.00 98.00 108 LEU A C 1
ATOM 862 O O . LEU A 1 108 ? -9.040 -5.540 3.906 1.00 98.00 108 LEU A O 1
ATOM 866 N N . VAL A 1 109 ? -7.223 -6.188 2.748 1.00 97.44 109 VAL A N 1
ATOM 867 C CA . VAL A 1 109 ? -6.561 -6.889 3.858 1.00 97.44 109 VAL A CA 1
ATOM 868 C C . VAL A 1 109 ? -5.180 -6.283 4.054 1.00 97.44 109 VAL A C 1
ATOM 870 O O . VAL A 1 109 ? -4.309 -6.428 3.204 1.00 97.44 109 VAL A O 1
ATOM 873 N N . ILE A 1 110 ? -4.964 -5.599 5.172 1.00 95.12 110 ILE A N 1
ATOM 874 C CA . ILE A 1 110 ? -3.705 -4.900 5.433 1.00 95.12 110 ILE A CA 1
ATOM 875 C C . ILE A 1 110 ? -3.131 -5.282 6.790 1.00 95.12 110 ILE A C 1
ATOM 877 O O . ILE A 1 110 ? -3.850 -5.397 7.787 1.00 95.12 110 ILE A O 1
ATOM 881 N N . LYS A 1 111 ? -1.818 -5.483 6.829 1.00 91.88 111 LYS A N 1
ATOM 882 C CA . LYS A 1 111 ? -1.078 -5.751 8.055 1.00 91.88 111 LYS A CA 1
ATOM 883 C C . LYS A 1 111 ? -0.815 -4.445 8.793 1.00 91.88 111 LYS A C 1
ATOM 885 O O . LYS A 1 111 ? -0.217 -3.516 8.267 1.00 91.88 111 LYS A O 1
ATOM 890 N N . VAL A 1 112 ? -1.192 -4.416 10.063 1.00 89.06 112 VAL A N 1
ATOM 891 C CA . VAL A 1 112 ? -0.842 -3.338 10.990 1.00 89.06 112 VAL A CA 1
ATOM 892 C C . VAL A 1 112 ? -0.115 -3.964 12.173 1.00 89.06 112 VAL A C 1
ATOM 894 O O . VAL A 1 112 ? -0.505 -5.032 12.642 1.00 89.06 112 VAL A O 1
ATOM 897 N N . TYR A 1 113 ? 0.956 -3.323 12.642 1.00 83.25 113 TYR A N 1
ATOM 898 C CA . TYR A 1 113 ? 1.712 -3.775 13.812 1.00 83.25 113 TYR A CA 1
ATOM 899 C C . TYR A 1 113 ? 0.959 -3.469 15.113 1.00 83.25 113 TYR A C 1
ATOM 901 O O . TYR A 1 113 ? 0.105 -4.236 15.551 1.00 83.25 113 TYR A O 1
ATOM 909 N N . THR A 1 114 ? 1.271 -2.337 15.737 1.00 82.12 114 THR A N 1
ATOM 910 C CA . THR A 1 114 ? 0.522 -1.767 16.857 1.00 82.12 114 THR A CA 1
ATOM 911 C C . THR A 1 114 ? -0.146 -0.476 16.395 1.00 82.12 114 THR A C 1
ATOM 913 O O . THR A 1 114 ? 0.248 0.100 15.383 1.00 82.12 114 THR A O 1
ATOM 916 N N . PHE A 1 115 ? -1.176 -0.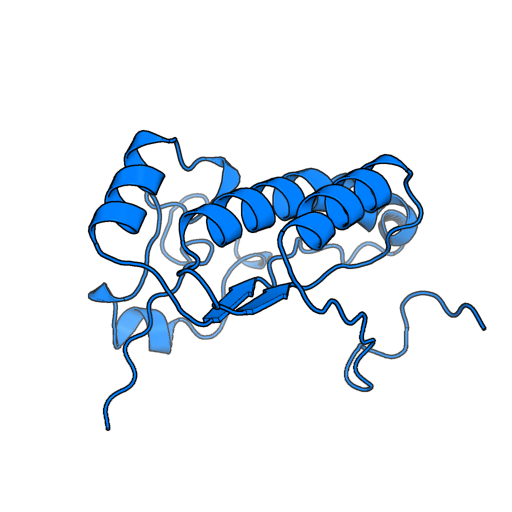032 17.114 1.00 84.19 115 PHE A N 1
ATOM 917 C CA . PHE A 1 115 ? -1.878 1.230 16.847 1.00 84.19 115 PHE A CA 1
ATOM 918 C C . PHE A 1 115 ? -2.081 2.049 18.142 1.00 84.19 115 PHE A C 1
ATOM 920 O O . PHE A 1 115 ? -3.161 2.579 18.430 1.00 84.19 115 PHE A O 1
ATOM 927 N N . PHE A 1 116 ? -1.039 2.125 18.977 1.00 85.69 116 PHE A N 1
ATOM 928 C CA . PHE A 1 116 ? -1.030 2.880 20.236 1.00 85.69 116 PHE A CA 1
ATOM 929 C C . PHE A 1 116 ? -0.862 4.391 20.037 1.00 85.69 116 PHE A C 1
ATOM 931 O O . PHE A 1 116 ? -1.253 5.169 20.914 1.00 85.69 116 PHE A O 1
ATOM 938 N N . MET A 1 117 ? -0.372 4.834 18.885 1.00 90.25 117 MET A N 1
ATOM 939 C CA . MET A 1 117 ? -0.263 6.243 18.522 1.00 90.25 117 MET A CA 1
ATOM 940 C C . MET A 1 117 ? -1.608 6.795 18.037 1.00 90.25 117 MET A C 1
ATOM 942 O O . MET A 1 117 ? -2.445 6.093 17.457 1.00 90.25 117 MET A O 1
ATOM 946 N N . ALA A 1 118 ? -1.853 8.077 18.312 1.00 93.56 118 ALA A N 1
ATOM 947 C CA . ALA A 1 118 ? -3.101 8.731 17.925 1.00 93.56 118 ALA A CA 1
ATOM 948 C C . ALA A 1 118 ? -3.207 8.872 16.401 1.00 93.56 118 ALA A C 1
ATOM 950 O O . ALA A 1 118 ? -4.294 8.732 15.842 1.00 93.56 118 ALA A O 1
ATOM 951 N N . GLU A 1 119 ? -2.069 9.088 15.752 1.00 94.38 119 GLU A N 1
ATOM 952 C CA . GLU A 1 119 ? -1.869 9.215 14.317 1.00 94.38 119 GLU A CA 1
ATOM 953 C C . GLU A 1 119 ? -2.300 7.932 13.602 1.00 94.38 119 GLU A C 1
ATOM 955 O O . GLU A 1 119 ? -3.197 7.976 12.761 1.00 94.38 119 GLU A O 1
ATOM 960 N N . THR A 1 120 ? -1.779 6.777 14.029 1.00 92.62 120 THR A N 1
ATOM 961 C CA . THR A 1 120 ? -2.147 5.462 13.483 1.00 92.62 120 THR A CA 1
ATOM 962 C C . THR A 1 120 ? -3.640 5.187 13.639 1.00 92.62 120 THR A C 1
ATOM 964 O O . THR A 1 120 ? -4.307 4.791 12.685 1.00 92.62 120 THR A O 1
ATOM 967 N N . ARG A 1 121 ? -4.223 5.461 14.818 1.00 94.19 121 ARG A N 1
ATOM 968 C CA . ARG A 1 121 ? -5.677 5.305 15.022 1.00 94.19 121 ARG A CA 1
ATOM 969 C C . ARG A 1 121 ? -6.497 6.251 14.154 1.00 94.19 121 ARG A C 1
ATOM 971 O O . ARG A 1 121 ? -7.583 5.880 13.715 1.00 94.19 121 ARG A O 1
ATOM 978 N N . SER A 1 122 ? -6.027 7.480 13.961 1.00 96.62 122 SER A N 1
ATOM 979 C CA . SER A 1 122 ? -6.696 8.469 13.116 1.00 96.62 122 SER A CA 1
ATOM 980 C C . SER A 1 122 ? -6.712 8.016 11.661 1.00 96.62 122 SER A C 1
ATOM 982 O O . SER A 1 122 ? -7.774 8.008 11.037 1.00 96.62 122 SER A O 1
ATOM 984 N N . LEU A 1 123 ? -5.567 7.545 11.166 1.00 96.38 123 LEU A N 1
ATOM 985 C CA . LEU A 1 123 ? -5.417 6.974 9.834 1.00 96.38 123 LEU A CA 1
ATOM 986 C C . LEU A 1 123 ? -6.341 5.768 9.632 1.00 96.38 123 LEU A C 1
ATOM 988 O O . LEU A 1 123 ? -7.151 5.777 8.708 1.00 96.38 123 LEU A O 1
ATOM 992 N N . ILE A 1 124 ? -6.291 4.781 10.533 1.00 95.06 124 ILE A N 1
ATOM 993 C CA . ILE A 1 124 ? -7.142 3.584 10.455 1.00 95.06 124 ILE A CA 1
ATOM 994 C C . ILE A 1 124 ? -8.619 3.970 10.476 1.00 95.06 124 ILE A C 1
ATOM 996 O O . ILE A 1 124 ? -9.386 3.462 9.669 1.00 95.06 124 ILE A O 1
ATOM 1000 N N . ARG A 1 125 ? -9.039 4.897 11.347 1.00 95.75 125 ARG A N 1
ATOM 1001 C CA . ARG A 1 125 ? -10.439 5.345 11.411 1.00 95.75 125 ARG A CA 1
ATOM 1002 C C . ARG A 1 125 ? -10.879 6.034 10.123 1.00 95.75 125 ARG A C 1
ATOM 1004 O O . ARG A 1 125 ? -11.989 5.792 9.658 1.00 95.75 125 ARG A O 1
ATOM 1011 N N . LYS A 1 126 ? -10.021 6.888 9.558 1.00 97.06 126 LYS A N 1
ATOM 1012 C CA . LYS A 1 126 ? -10.283 7.549 8.278 1.00 97.06 126 LYS A CA 1
ATOM 1013 C C . LYS A 1 126 ? -10.492 6.501 7.190 1.00 97.06 126 LYS A C 1
ATOM 1015 O O . LYS A 1 126 ? -11.502 6.555 6.502 1.00 97.06 126 LYS A O 1
ATOM 1020 N N . VAL A 1 127 ? -9.591 5.527 7.078 1.00 96.62 127 VAL A N 1
ATOM 1021 C CA . VAL A 1 127 ? -9.699 4.478 6.057 1.00 96.62 127 VAL A CA 1
ATOM 1022 C C . VAL A 1 127 ? -10.915 3.583 6.288 1.00 96.62 127 VAL A C 1
ATOM 1024 O O . VAL A 1 127 ? -11.670 3.336 5.357 1.00 96.62 127 VAL A O 1
ATOM 1027 N N . ALA A 1 128 ? -11.150 3.158 7.530 1.00 95.88 128 ALA A N 1
ATOM 1028 C CA . ALA A 1 128 ? -12.287 2.330 7.918 1.00 95.88 128 ALA A CA 1
ATOM 1029 C C . ALA A 1 128 ? -13.634 2.948 7.516 1.00 95.88 128 ALA A C 1
ATOM 1031 O O . ALA A 1 128 ? -14.552 2.216 7.171 1.00 95.88 128 ALA A O 1
ATOM 1032 N N . SER A 1 129 ? -13.746 4.283 7.504 1.00 97.19 129 SER A N 1
ATOM 1033 C CA . SER A 1 129 ? -14.973 4.975 7.086 1.00 97.19 129 SER A CA 1
ATOM 1034 C C . SER A 1 129 ? -15.342 4.806 5.605 1.00 97.19 129 SER A C 1
ATOM 1036 O O . SER A 1 129 ? -16.471 5.120 5.238 1.00 97.19 129 SER A O 1
ATOM 1038 N N . TYR A 1 130 ? -14.432 4.299 4.766 1.00 97.12 130 TYR A N 1
ATOM 1039 C CA . TYR A 1 130 ? -14.711 3.974 3.362 1.00 97.12 130 TYR A CA 1
ATOM 1040 C C . TYR A 1 130 ? -15.265 2.555 3.156 1.00 97.12 130 TYR A C 1
ATOM 1042 O O . TYR A 1 130 ? -15.595 2.204 2.026 1.00 97.12 130 TYR A O 1
ATOM 1050 N N . PHE A 1 131 ? -15.355 1.738 4.211 1.00 97.44 131 PHE A N 1
ATOM 1051 C CA . PHE A 1 131 ? -15.787 0.342 4.135 1.00 97.44 131 PHE A CA 1
ATOM 1052 C C . PHE A 1 131 ? -17.032 0.099 4.990 1.00 97.44 131 PHE A C 1
ATOM 1054 O O . PHE A 1 131 ? -17.142 0.605 6.104 1.00 97.44 131 PHE A O 1
ATOM 1061 N N . ASP A 1 132 ? -17.941 -0.745 4.497 1.00 96.69 132 ASP A N 1
ATOM 1062 C CA . ASP A 1 132 ? -19.164 -1.110 5.224 1.00 96.69 132 ASP A CA 1
ATOM 1063 C C . ASP A 1 132 ? -18.876 -1.977 6.459 1.00 96.69 132 ASP A C 1
ATOM 1065 O O . ASP A 1 132 ? -19.552 -1.872 7.481 1.00 96.69 132 ASP A O 1
ATOM 1069 N N . ASN A 1 133 ? -17.869 -2.852 6.364 1.00 96.31 133 ASN A N 1
ATOM 1070 C CA . ASN A 1 133 ? -17.490 -3.788 7.418 1.00 96.31 133 ASN A CA 1
ATOM 1071 C C . ASN A 1 133 ? -15.976 -3.763 7.621 1.00 96.31 133 ASN A C 1
ATOM 1073 O O . ASN A 1 133 ? -15.215 -3.895 6.663 1.00 96.31 133 ASN A O 1
ATOM 1077 N N . VAL A 1 134 ? -15.540 -3.639 8.875 1.00 94.94 134 VAL A N 1
ATOM 1078 C CA . VAL A 1 134 ? -14.121 -3.586 9.243 1.00 94.94 134 VAL A CA 1
ATOM 1079 C C . VAL A 1 134 ? -13.862 -4.549 10.391 1.00 94.94 134 VAL A C 1
ATOM 1081 O O . VAL A 1 134 ? -14.523 -4.493 11.426 1.00 94.94 134 VAL A O 1
ATOM 1084 N N . PHE A 1 135 ? -12.869 -5.417 10.209 1.00 93.62 135 PHE A N 1
ATOM 1085 C CA . PHE A 1 135 ? -12.475 -6.424 11.186 1.00 93.62 135 PHE A CA 1
ATOM 1086 C C . PHE A 1 135 ? -10.996 -6.263 11.519 1.00 93.62 135 PHE A C 1
ATOM 1088 O O . PHE A 1 135 ? -10.168 -6.061 10.634 1.00 93.62 135 PHE A O 1
ATOM 1095 N N . VAL A 1 136 ? -10.660 -6.390 12.801 1.00 88.00 136 VAL A N 1
ATOM 1096 C CA . VAL A 1 136 ? -9.273 -6.451 13.266 1.00 88.00 136 VAL A CA 1
ATOM 1097 C C . VAL A 1 136 ? -9.032 -7.857 13.786 1.00 88.00 136 VAL A C 1
ATOM 1099 O O . VAL A 1 136 ? -9.711 -8.306 14.708 1.00 88.00 136 VAL A O 1
ATOM 1102 N N . PHE A 1 137 ? -8.076 -8.558 13.183 1.00 84.62 137 PHE A N 1
ATOM 1103 C CA . PHE A 1 137 ? -7.746 -9.931 13.540 1.00 84.62 137 PHE A CA 1
ATOM 1104 C C . PHE A 1 137 ? -6.255 -10.059 13.839 1.00 84.62 137 PHE A C 1
ATOM 1106 O O . PHE A 1 137 ? -5.417 -9.649 13.038 1.00 84.62 137 PHE A O 1
ATOM 1113 N N . LYS A 1 138 ? -5.921 -10.660 14.984 1.00 76.62 138 LYS A N 1
ATOM 1114 C CA . LYS A 1 138 ? -4.556 -11.081 15.309 1.00 76.62 138 LYS A CA 1
ATOM 1115 C C . LYS A 1 138 ? -4.444 -12.581 15.005 1.00 76.62 138 LYS A C 1
ATOM 1117 O O . LYS A 1 138 ? -4.966 -13.380 15.783 1.00 76.62 138 LYS A O 1
ATOM 1122 N N . PRO A 1 139 ? -3.804 -12.993 13.897 1.00 63.19 139 PRO A N 1
ATOM 1123 C CA . PRO A 1 139 ? -3.681 -14.406 13.571 1.00 63.19 139 PRO A CA 1
ATOM 1124 C C . PRO A 1 139 ? -2.779 -15.130 14.574 1.00 63.19 139 PRO A C 1
ATOM 1126 O O . PRO A 1 139 ? -1.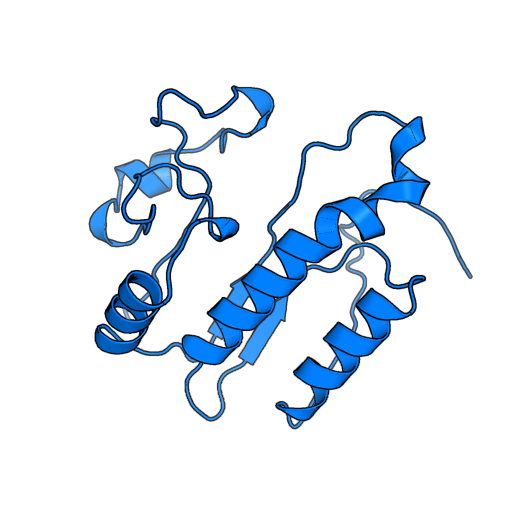735 -14.617 14.973 1.00 63.19 139 PRO A O 1
ATOM 1129 N N . MET A 1 140 ? -3.152 -16.365 14.924 1.00 52.28 140 MET A N 1
ATOM 1130 C CA . MET A 1 140 ? -2.370 -17.264 15.792 1.00 52.28 140 MET A CA 1
ATOM 1131 C C . MET A 1 140 ? -0.949 -17.538 15.254 1.00 52.28 140 MET A C 1
ATOM 1133 O O . MET A 1 140 ? -0.085 -17.981 16.003 1.00 52.28 140 MET A O 1
ATOM 1137 N N . SER A 1 141 ? -0.690 -17.258 13.970 1.00 53.44 141 SER A N 1
ATOM 1138 C CA . SER A 1 141 ? 0.617 -17.362 13.307 1.00 53.44 141 SER A CA 1
ATOM 1139 C C . SER A 1 141 ? 1.541 -16.152 13.516 1.00 53.44 141 SER A C 1
ATOM 1141 O O . SER A 1 141 ? 2.686 -16.180 13.061 1.00 53.44 141 SER A O 1
ATOM 1143 N N . SER A 1 142 ? 1.108 -15.092 14.215 1.00 48.88 142 SER A N 1
ATOM 1144 C CA . SER A 1 142 ? 2.035 -14.041 14.651 1.00 48.88 142 SER A CA 1
ATOM 1145 C C . SER A 1 142 ? 3.015 -14.649 15.659 1.00 48.88 142 SER A C 1
ATOM 1147 O O . SER A 1 142 ? 2.562 -15.157 16.684 1.00 48.88 142 SER A O 1
ATOM 1149 N N . LYS A 1 143 ? 4.330 -14.631 15.375 1.00 52.25 143 LYS A N 1
ATOM 1150 C CA . LYS A 1 143 ? 5.372 -15.160 16.281 1.00 52.25 143 LYS A CA 1
ATOM 1151 C C . LYS A 1 143 ? 5.061 -14.763 17.733 1.00 52.25 143 LYS A C 1
ATOM 1153 O O . LYS A 1 143 ? 4.948 -13.573 18.031 1.00 52.25 143 LYS A O 1
ATOM 1158 N N . GLY A 1 144 ? 4.914 -15.756 18.614 1.00 42.53 144 GLY A N 1
ATOM 1159 C CA . GLY A 1 144 ? 4.713 -15.550 20.049 1.00 42.53 144 GLY A CA 1
ATOM 1160 C C . GLY A 1 144 ? 5.941 -14.867 20.642 1.00 42.53 144 GLY A C 1
ATOM 1161 O O . GLY A 1 144 ? 6.942 -15.523 20.911 1.00 42.53 144 GLY A O 1
ATOM 1162 N N . GLY A 1 145 ? 5.899 -13.538 20.747 1.00 45.50 145 GLY A N 1
ATOM 1163 C CA . GLY A 1 145 ? 7.052 -12.752 21.188 1.00 45.50 145 GLY A CA 1
ATOM 1164 C C . GLY A 1 145 ? 6.990 -11.235 20.992 1.00 45.50 145 GLY A C 1
ATOM 1165 O O . GLY A 1 145 ? 7.912 -10.570 21.448 1.00 45.50 145 GLY A O 1
ATOM 1166 N N . ASN A 1 146 ? 5.940 -10.665 20.382 1.00 47.41 146 ASN A N 1
ATOM 1167 C CA . ASN A 1 146 ? 5.728 -9.210 20.368 1.00 47.41 146 ASN A CA 1
ATOM 1168 C C . ASN A 1 146 ? 4.476 -8.839 21.184 1.00 47.41 146 ASN A C 1
ATOM 1170 O O . ASN A 1 146 ? 3.348 -9.039 20.730 1.00 47.41 146 ASN A O 1
ATOM 1174 N N . SER A 1 147 ? 4.754 -8.339 22.394 1.00 45.62 147 SER A N 1
ATOM 1175 C CA . SER A 1 147 ? 3.906 -7.591 23.339 1.00 45.62 147 SER A CA 1
ATOM 1176 C C . SER A 1 147 ? 2.506 -8.158 23.598 1.00 45.62 147 SER A C 1
ATOM 1178 O O . SER A 1 147 ? 1.528 -7.814 22.934 1.00 45.62 147 SER A O 1
ATOM 1180 N N . GLU A 1 148 ? 2.424 -9.004 24.625 1.00 33.19 148 GLU A N 1
ATOM 1181 C CA . GLU A 1 148 ? 1.196 -9.304 25.359 1.00 33.19 148 GLU A CA 1
ATOM 1182 C C . GLU A 1 148 ? 0.505 -8.006 25.788 1.00 33.19 148 GLU A C 1
ATOM 1184 O O . GLU A 1 148 ? 1.129 -7.157 26.423 1.00 33.19 148 GLU A O 1
ATOM 1189 N N . VAL A 1 149 ? -0.786 -7.880 25.495 1.00 33.69 149 VAL A N 1
ATOM 1190 C CA . VAL A 1 149 ? -1.706 -7.194 26.402 1.00 33.69 149 VAL A CA 1
ATOM 1191 C C . VAL A 1 149 ? -2.995 -8.008 26.407 1.00 33.69 149 VAL A C 1
ATOM 1193 O O . VAL A 1 149 ? -3.641 -8.164 25.367 1.00 33.69 149 VAL A O 1
ATOM 1196 N N . SER A 1 150 ? -3.272 -8.593 27.569 1.00 34.00 150 SER A N 1
ATOM 1197 C CA . SER A 1 150 ? -4.560 -9.144 27.991 1.00 34.00 150 SER A CA 1
ATOM 1198 C C . SER A 1 150 ? -5.631 -8.063 28.067 1.00 34.00 150 SER A C 1
ATOM 1200 O O . SER A 1 150 ? -5.274 -6.915 28.414 1.00 34.00 150 SER A O 1
#

InterPro domains:
  IPR002877 Ribosomal RNA methyltransferase, FtsJ domain [PF01728] (43-149)
  IPR025807 Adrift-type ribose 2-O-methyltransferase domain [PS51614] (1-150)
  IPR029063 S-adenosyl-L-methionine-dependent methyltransferase superfamily [SSF53335] (60-149)
  IPR050851 mRNA Cap 2'-O-Ribose Methyltransferase [PTHR16121] (2-149)

pLDDT: mean 83.69, std 16.91, range [33.19, 98.06]

Radius of gyration: 16.39 Å; chains: 1; bounding box: 40×30×44 Å

Organism: Angiostrongylus costaricensis (NCBI:txid334426)

Foldseek 3Di:
DDDDAADFAFQQPDPPQDPVRDDPCCVVCVVCVVRYDQAPNNRRQLLPHDPVNLVVLVVVHADLEDEEEDADPPPDPVCLVVRQVVCVSVVLSSLVSNVSRHDVNHDYHYDDDDQPDPSSVVSCVVSCVVDPDDDDDDDPPPPPPRDDDD

Sequence (150 aa):
MDWFWEANSLNPHHETTNTCDMILEDEIILDQPSRWHFGKDGSGDIRKWGDEYLSSLVGSGRYYLVTADGSFYTQVKDMLGQQEQKTLPLLETEFKIALELLASGGSLVIKVYTFFMAETRSLIRKVASYFDNVFVFKPMSSKGGNSEVS